Protein AF-R9I415-F1 (afdb_monomer)

Nearest PDB structures (foldseek):
  6anw-assembly2_B  TM=5.529E-01  e=7.306E-01  Shewanella xiamenensis
  1omo-assembly1_A  TM=4.328E-01  e=2.297E+00  Archaeoglobus fulgidus
  1p32-assembly1_B  TM=3.965E-01  e=4.736E+00  Homo sapiens

Radius of gyration: 19.99 Å; Cα contacts (8 Å, |Δi|>4): 212; chains: 1; bounding box: 56×22×72 Å

Organism: NCBI:txid671267

Foldseek 3Di:
DDDDDPPPPDDDDVPPDPVVLVVVLVVLVCLQVVLADPVLVVQFQWDDWDFDADPNFRWIKIQGDEPQDGGIWIWGQDPVRATWIWHDDPVGIDTQDRGHDSNCNSVSVSCRGYCPPDNVVNVVVVVVVVVCVVVPDDD

Secondary structure (DSSP, 8-state):
-----------------HHHHHHHHHHHHHHHHHHS-HHHHHHTT--EEEEEEETTEEEEEEEEE-SS-EEEEEEEE-TTS-EEEEEEETTEEEEEEEEE-TTTHHHHHHHHHTS-S-HHHHHHHHHHHHHHHHHT---

pLDDT: mean 90.83, std 16.08, range [35.41, 98.81]

Mean predicted aligned error: 7.13 Å

Structure (mmCIF, N/CA/C/O backbone):
data_AF-R9I415-F1
#
_entry.id   AF-R9I415-F1
#
loop_
_atom_site.group_PDB
_atom_site.id
_atom_site.type_symbol
_atom_site.label_atom_id
_atom_site.label_alt_id
_atom_site.label_comp_id
_atom_site.label_asym_id
_atom_site.label_entity_id
_atom_site.label_seq_id
_atom_site.pdbx_PDB_ins_code
_atom_site.Cartn_x
_atom_site.Cartn_y
_atom_site.Cartn_z
_atom_site.occupancy
_atom_site.B_iso_or_equiv
_atom_site.auth_seq_id
_atom_site.auth_comp_id
_atom_site.auth_asym_id
_atom_site.auth_atom_id
_atom_site.pdbx_PDB_model_num
ATOM 1 N N . MET A 1 1 ? -40.667 4.853 44.821 1.00 44.22 1 MET A N 1
ATOM 2 C CA . MET A 1 1 ? -39.947 5.745 43.891 1.00 44.22 1 MET A CA 1
ATOM 3 C C . MET A 1 1 ? -38.474 5.362 43.946 1.00 44.22 1 MET A C 1
ATOM 5 O O . MET A 1 1 ? -37.786 5.772 44.864 1.00 44.22 1 MET A O 1
ATOM 9 N N . VAL A 1 2 ? -38.032 4.476 43.051 1.00 35.41 2 VAL A N 1
ATOM 10 C CA . VAL A 1 2 ? -36.618 4.132 42.828 1.00 35.41 2 VAL A CA 1
ATOM 11 C C . VAL A 1 2 ? -36.507 3.871 41.327 1.00 35.41 2 VAL A C 1
ATOM 13 O O . VAL A 1 2 ? -37.121 2.935 40.820 1.00 35.41 2 VAL A O 1
ATOM 16 N N . GLN A 1 3 ? -35.825 4.761 40.605 1.00 51.97 3 GLN A N 1
ATOM 17 C CA . GLN A 1 3 ? -35.392 4.493 39.235 1.00 51.97 3 GLN A CA 1
ATOM 18 C C . GLN A 1 3 ? -34.343 3.385 39.277 1.00 51.97 3 GLN A C 1
ATOM 20 O O . GLN A 1 3 ? -33.514 3.417 40.176 1.00 51.97 3 GLN A O 1
ATOM 25 N N . LEU A 1 4 ? -34.365 2.458 38.316 1.00 44.44 4 LEU A N 1
ATOM 26 C CA . LEU A 1 4 ? -33.179 1.812 37.739 1.00 44.44 4 LEU A CA 1
ATOM 27 C C . LEU A 1 4 ? -33.628 0.756 36.727 1.00 44.44 4 LEU A C 1
ATOM 29 O O . LEU A 1 4 ? -34.107 -0.312 37.101 1.00 44.44 4 LEU A O 1
ATOM 33 N N . LYS A 1 5 ? -33.424 1.062 35.446 1.00 41.91 5 LYS A N 1
ATOM 34 C CA . LYS A 1 5 ? -32.710 0.194 34.504 1.00 41.91 5 LYS A CA 1
ATOM 35 C C . LYS A 1 5 ? -32.627 0.910 33.161 1.00 41.91 5 LYS A C 1
ATOM 37 O O . LYS A 1 5 ? -33.568 0.922 32.376 1.00 41.91 5 LYS A O 1
ATOM 42 N N . GLN A 1 6 ? -31.458 1.502 32.926 1.00 51.50 6 GLN A N 1
ATOM 43 C CA . GLN A 1 6 ? -30.904 1.722 31.595 1.00 51.50 6 GLN A CA 1
ATOM 44 C C . GLN A 1 6 ? -30.799 0.360 30.891 1.00 51.50 6 GLN A C 1
ATOM 46 O O . GLN A 1 6 ? -29.746 -0.265 30.858 1.00 51.50 6 GLN A O 1
ATOM 51 N N . VAL A 1 7 ? -31.912 -0.150 30.380 1.00 49.22 7 VAL A N 1
ATOM 52 C CA . VAL A 1 7 ? -31.932 -1.306 29.488 1.00 49.22 7 VAL A CA 1
ATOM 53 C C . VAL A 1 7 ? -32.490 -0.784 28.189 1.00 49.22 7 VAL A C 1
ATOM 55 O O . VAL A 1 7 ? -33.676 -0.894 27.945 1.00 49.22 7 VAL A O 1
ATOM 58 N N . ASN A 1 8 ? -31.633 -0.111 27.427 1.00 43.84 8 ASN A N 1
ATOM 59 C CA . ASN A 1 8 ? -31.769 0.039 25.979 1.00 43.84 8 ASN A CA 1
ATOM 60 C C . ASN A 1 8 ? -30.380 0.232 25.336 1.00 43.84 8 ASN A C 1
ATOM 62 O O . ASN A 1 8 ? -30.229 0.933 24.346 1.00 43.84 8 ASN A O 1
ATOM 66 N N . ASN A 1 9 ? -29.359 -0.451 25.874 1.00 50.72 9 ASN A N 1
ATOM 67 C CA . ASN A 1 9 ? -28.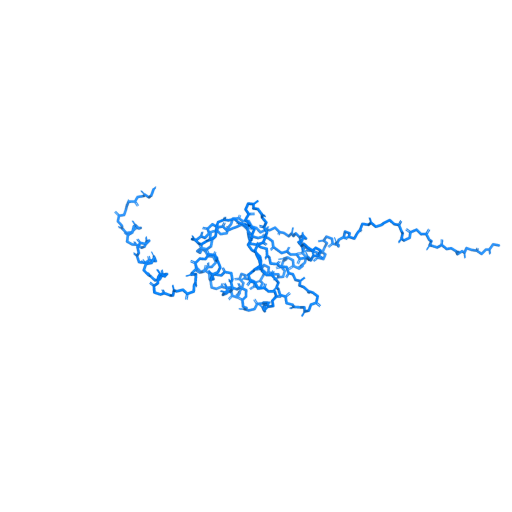062 -0.675 25.21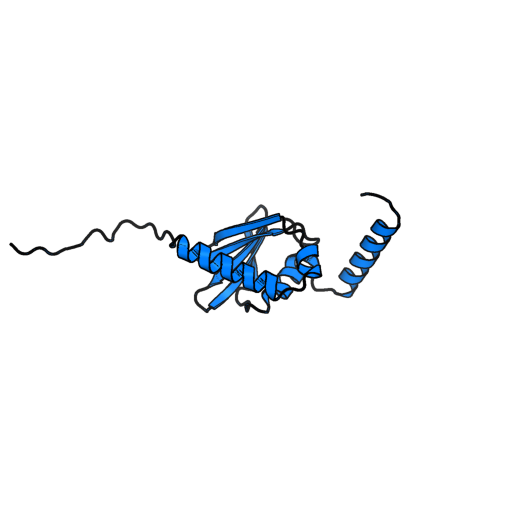3 1.00 50.72 9 ASN A CA 1
ATOM 68 C C . ASN A 1 9 ? -28.155 -1.820 24.178 1.00 50.72 9 ASN A C 1
ATOM 70 O O . ASN A 1 9 ? -27.236 -2.619 24.031 1.00 50.72 9 ASN A O 1
ATOM 74 N N . HIS A 1 10 ? -29.306 -1.971 23.520 1.00 43.59 10 HIS A N 1
ATOM 75 C CA . HIS A 1 10 ? -29.629 -3.132 22.685 1.00 43.59 10 HIS A CA 1
ATOM 76 C C . HIS A 1 10 ? -30.324 -2.733 21.380 1.00 43.59 10 HIS A C 1
ATOM 78 O O . HIS A 1 10 ? -31.359 -3.276 21.011 1.00 43.59 10 HIS A O 1
ATOM 84 N N . LEU A 1 11 ? -29.701 -1.826 20.627 1.00 49.06 11 LEU A N 1
ATOM 85 C CA . LEU A 1 11 ? -29.770 -1.917 19.171 1.00 49.06 11 LEU A CA 1
ATOM 86 C C . LEU A 1 11 ? -28.359 -1.856 18.590 1.00 49.06 11 LEU A C 1
ATOM 88 O O . LEU A 1 11 ? -27.730 -0.805 18.515 1.00 49.06 11 LEU A O 1
ATOM 92 N N . ASN A 1 12 ? -27.891 -3.044 18.209 1.00 46.47 12 ASN A N 1
ATOM 93 C CA . ASN A 1 12 ? -26.733 -3.319 17.377 1.00 46.47 12 ASN A CA 1
ATOM 94 C C . ASN A 1 12 ? -26.671 -2.381 16.171 1.00 46.47 12 ASN A C 1
ATOM 96 O O . ASN A 1 12 ? -27.312 -2.611 15.148 1.00 46.47 12 ASN A O 1
ATOM 100 N N . ASN A 1 13 ? -25.810 -1.382 16.267 1.00 48.00 13 ASN A N 1
ATOM 101 C CA . ASN A 1 13 ? -25.027 -0.963 15.127 1.00 48.00 13 ASN A CA 1
ATOM 102 C C . ASN A 1 13 ? -23.637 -0.670 15.678 1.00 48.00 13 ASN A C 1
ATOM 104 O O . ASN A 1 13 ? -23.424 0.350 16.333 1.00 48.00 13 ASN A O 1
ATOM 108 N N . LYS A 1 14 ? -22.705 -1.609 15.491 1.00 59.44 14 LYS A N 1
ATOM 109 C CA . LYS A 1 14 ? -21.282 -1.461 15.827 1.00 59.44 14 LYS A CA 1
ATOM 110 C C . LYS A 1 14 ? -20.661 -0.487 14.812 1.00 59.44 14 LYS A C 1
ATOM 112 O O . LYS A 1 14 ? -19.733 -0.818 14.088 1.00 59.44 14 LYS A O 1
ATOM 117 N N . ILE A 1 15 ? -21.256 0.700 14.680 1.00 69.50 15 ILE A N 1
ATOM 118 C CA . ILE A 1 15 ? -20.746 1.777 13.846 1.00 69.50 15 ILE A CA 1
ATOM 119 C C . ILE A 1 15 ? -19.505 2.257 14.572 1.00 69.50 15 ILE A C 1
ATOM 121 O O . ILE A 1 15 ? -19.592 2.890 15.626 1.00 69.50 15 ILE A O 1
ATOM 125 N N . MET A 1 16 ? -18.349 1.903 14.023 1.00 84.56 16 MET A N 1
ATOM 126 C CA . MET A 1 16 ? -17.084 2.432 14.493 1.00 84.56 16 MET A CA 1
ATOM 127 C C . MET A 1 16 ? -17.158 3.960 14.508 1.00 84.56 16 MET A C 1
ATOM 129 O O . MET A 1 16 ? -17.674 4.581 13.574 1.00 84.56 16 MET A O 1
ATOM 133 N N . ASN A 1 17 ? -16.684 4.565 15.596 1.00 92.56 17 ASN A N 1
ATOM 134 C CA . ASN A 1 17 ? -16.730 6.009 15.765 1.00 92.56 17 ASN A CA 1
ATOM 135 C C . ASN A 1 17 ? -16.010 6.696 14.583 1.00 92.56 17 ASN A C 1
ATOM 137 O O . ASN A 1 17 ? -14.865 6.374 14.275 1.00 92.56 17 ASN A O 1
ATOM 141 N N . LYS A 1 18 ? -16.686 7.642 13.916 1.00 94.50 18 LYS A N 1
ATOM 142 C CA . LYS A 1 18 ? -16.152 8.317 12.722 1.00 94.50 18 LYS A CA 1
ATOM 143 C C . LYS A 1 18 ? -14.881 9.116 13.006 1.00 94.50 18 LYS A C 1
ATOM 145 O O . LYS A 1 18 ? -13.994 9.124 12.164 1.00 94.50 18 LYS A O 1
ATOM 150 N N . GLU A 1 19 ? -14.789 9.772 14.160 1.00 96.38 19 GLU A N 1
ATOM 151 C CA . GLU A 1 19 ? -13.594 10.525 14.560 1.00 96.38 19 GLU A CA 1
ATOM 152 C C . GLU A 1 19 ? -12.413 9.580 14.768 1.00 96.38 19 GLU A C 1
ATOM 154 O O . GLU A 1 19 ? -11.313 9.873 14.313 1.00 96.38 19 GLU A O 1
ATOM 159 N N . TYR A 1 20 ? -12.660 8.407 15.358 1.00 95.88 20 TYR A N 1
ATOM 160 C CA . TYR A 1 20 ? -11.644 7.367 15.493 1.00 95.88 20 TYR A CA 1
ATOM 161 C C . TYR A 1 20 ? -11.158 6.860 14.127 1.00 95.88 20 TYR A C 1
ATOM 163 O O . TYR A 1 20 ? -9.956 6.841 13.879 1.00 95.88 20 TYR A O 1
ATOM 171 N N . VAL A 1 21 ? -12.071 6.537 13.203 1.00 97.75 21 VAL A N 1
ATOM 172 C CA . VAL A 1 21 ? -11.708 6.120 11.832 1.00 97.75 21 VAL A CA 1
ATOM 173 C C . VAL A 1 21 ? -10.902 7.202 11.115 1.00 97.75 21 VAL A C 1
ATOM 175 O O . VAL A 1 21 ? -9.879 6.903 10.504 1.00 97.75 21 VAL A O 1
ATOM 178 N N . MET A 1 22 ? -11.341 8.461 11.204 1.00 97.94 22 MET A N 1
ATOM 179 C CA . MET A 1 22 ? -10.638 9.594 10.602 1.00 97.94 22 MET A CA 1
ATOM 180 C C . MET A 1 22 ? -9.237 9.774 11.186 1.00 97.94 22 MET A C 1
ATOM 182 O O . MET A 1 22 ? -8.295 9.980 10.426 1.00 97.94 22 MET A O 1
ATOM 186 N N . HIS A 1 23 ? -9.095 9.673 12.509 1.00 98.38 23 HIS A N 1
ATOM 187 C CA . HIS A 1 23 ? -7.810 9.786 13.188 1.00 98.38 23 HIS A CA 1
ATOM 188 C C . HIS A 1 23 ? -6.844 8.689 12.731 1.00 98.38 23 HIS A C 1
ATOM 190 O O . HIS A 1 23 ? -5.741 8.997 12.294 1.00 98.38 23 HIS A O 1
ATOM 196 N N . ILE A 1 24 ? -7.272 7.423 12.754 1.00 98.38 24 ILE A N 1
ATOM 197 C CA . ILE A 1 24 ? -6.423 6.304 12.326 1.00 98.38 24 ILE A CA 1
ATOM 198 C C . ILE A 1 24 ? -6.042 6.426 10.848 1.00 98.38 24 ILE A C 1
ATOM 200 O O . ILE A 1 24 ? -4.869 6.300 10.510 1.00 98.38 24 ILE A O 1
ATOM 204 N N . ALA A 1 25 ? -6.992 6.732 9.962 1.00 98.69 25 ALA A N 1
ATOM 205 C CA . ALA A 1 25 ? -6.691 6.909 8.543 1.00 98.69 25 ALA A CA 1
ATOM 206 C C . ALA A 1 25 ? -5.690 8.052 8.292 1.00 98.69 25 ALA A C 1
ATOM 208 O O . ALA A 1 25 ? -4.837 7.942 7.409 1.00 98.69 25 ALA A O 1
ATOM 209 N N . GLN A 1 26 ? -5.776 9.133 9.072 1.00 98.75 26 GLN A N 1
ATOM 210 C CA . GLN A 1 26 ? -4.820 10.235 9.015 1.00 98.75 26 GLN A CA 1
ATOM 211 C C . GLN A 1 26 ? -3.431 9.800 9.502 1.00 98.75 26 GLN A C 1
ATOM 213 O O . GLN A 1 26 ? -2.453 10.073 8.811 1.00 98.75 26 GLN A O 1
ATOM 218 N N . THR A 1 27 ? -3.338 9.067 10.616 1.00 98.62 27 THR A N 1
ATOM 219 C CA . THR A 1 27 ? -2.070 8.506 11.112 1.00 98.62 27 THR A CA 1
ATOM 220 C C . THR A 1 27 ? -1.418 7.585 10.081 1.00 98.62 27 THR A C 1
ATOM 222 O O . THR A 1 27 ? -0.240 7.757 9.777 1.00 98.62 27 THR A O 1
ATOM 225 N N . ILE A 1 28 ? -2.188 6.672 9.476 1.00 98.75 28 ILE A N 1
ATOM 226 C CA . ILE A 1 28 ? -1.692 5.782 8.416 1.00 98.75 28 ILE A CA 1
ATOM 227 C C . ILE A 1 28 ? -1.130 6.602 7.256 1.00 98.75 28 ILE A C 1
ATOM 229 O O . ILE A 1 28 ? -0.036 6.329 6.769 1.00 98.75 28 ILE A O 1
ATOM 233 N N . LYS A 1 29 ? -1.869 7.624 6.807 1.00 98.75 29 LYS A N 1
ATOM 234 C CA . LYS A 1 29 ? -1.442 8.482 5.700 1.00 98.75 29 LYS A CA 1
ATOM 235 C C . LYS A 1 29 ? -0.137 9.202 6.029 1.00 98.75 29 LYS A C 1
ATOM 237 O O . LYS A 1 29 ? 0.749 9.253 5.182 1.00 98.75 29 LYS A O 1
ATOM 242 N N . GLU A 1 30 ? -0.029 9.775 7.224 1.00 98.62 30 GLU A N 1
ATOM 243 C CA . GLU A 1 30 ? 1.168 10.492 7.668 1.00 98.62 30 GLU A CA 1
ATOM 244 C C . GLU A 1 30 ? 2.380 9.569 7.737 1.00 98.62 30 GLU A C 1
ATOM 246 O O . GLU A 1 30 ? 3.430 9.927 7.207 1.00 98.62 30 GLU A O 1
ATOM 251 N N . GLN A 1 31 ? 2.233 8.376 8.313 1.00 98.50 31 GLN A N 1
ATOM 252 C CA . GLN A 1 31 ? 3.306 7.383 8.378 1.00 98.50 31 GLN A CA 1
ATOM 253 C C . GLN A 1 31 ? 3.723 6.921 6.979 1.00 98.50 31 GLN A C 1
ATOM 255 O O . GLN A 1 31 ? 4.904 6.991 6.644 1.00 98.50 31 GLN A O 1
ATOM 260 N N . LEU A 1 32 ? 2.757 6.556 6.130 1.00 98.56 32 LEU A N 1
ATOM 261 C CA . LEU A 1 32 ? 3.009 6.123 4.757 1.00 98.56 32 LEU A CA 1
ATOM 262 C C . LEU A 1 32 ? 3.764 7.191 3.958 1.00 98.56 32 LEU A C 1
ATOM 264 O O . LEU A 1 32 ? 4.792 6.901 3.354 1.00 98.56 32 LEU A O 1
ATOM 268 N N . VAL A 1 33 ? 3.271 8.432 3.961 1.00 98.00 33 VAL A N 1
ATOM 269 C CA . VAL A 1 33 ? 3.846 9.515 3.151 1.00 98.00 33 VAL A CA 1
ATOM 270 C C . VAL A 1 33 ? 5.184 10.005 3.710 1.00 98.00 33 VAL A C 1
ATOM 272 O O . VAL A 1 33 ? 6.045 10.416 2.939 1.00 98.00 33 VAL A O 1
ATOM 275 N N . SER A 1 34 ? 5.378 9.967 5.031 1.00 97.94 34 SER A N 1
ATOM 276 C CA . SER A 1 34 ? 6.609 10.473 5.656 1.00 97.94 34 SER A CA 1
ATOM 277 C C . SER A 1 34 ? 7.764 9.475 5.603 1.00 97.94 34 SER A C 1
ATOM 279 O O . SER A 1 34 ? 8.918 9.897 5.607 1.00 97.94 34 SER A O 1
ATOM 281 N N . LEU A 1 35 ? 7.469 8.172 5.581 1.00 98.19 35 LEU A N 1
ATOM 282 C CA . LEU A 1 35 ? 8.483 7.112 5.628 1.00 98.19 35 LEU A CA 1
ATOM 283 C C . LEU A 1 35 ? 8.758 6.473 4.265 1.00 98.19 35 LEU A C 1
ATOM 285 O O . LEU A 1 35 ? 9.768 5.795 4.106 1.00 98.19 35 LEU A O 1
ATOM 289 N N . THR A 1 36 ? 7.916 6.733 3.263 1.00 98.38 36 THR A N 1
ATOM 290 C CA . THR A 1 36 ? 8.140 6.249 1.896 1.00 98.38 36 THR A CA 1
ATOM 291 C C . THR A 1 36 ? 8.832 7.328 1.056 1.00 98.38 36 THR A C 1
ATOM 293 O O . THR A 1 36 ? 8.333 8.454 0.977 1.00 98.38 36 THR A O 1
ATOM 296 N N . PRO A 1 37 ? 9.954 7.024 0.377 1.00 9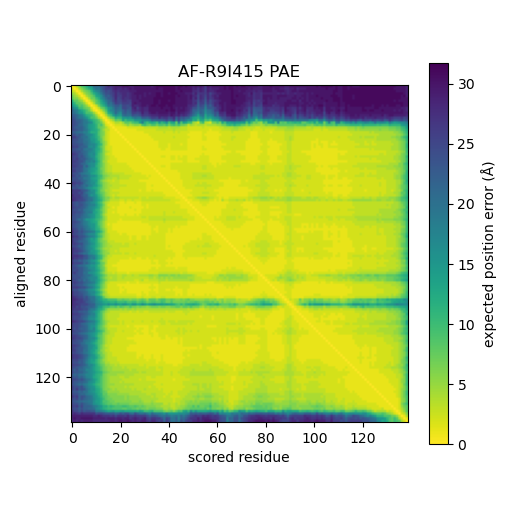8.19 37 PRO A N 1
ATOM 297 C CA . PRO A 1 37 ? 10.602 7.964 -0.532 1.00 98.19 37 PRO A CA 1
ATOM 298 C C . PRO A 1 37 ? 9.643 8.525 -1.591 1.00 98.19 37 PRO A C 1
ATOM 300 O O . PRO A 1 37 ? 8.903 7.784 -2.237 1.00 98.19 37 PRO A O 1
ATOM 303 N N . MET A 1 38 ? 9.705 9.838 -1.834 1.00 97.25 38 MET A N 1
ATOM 304 C CA . MET A 1 38 ? 8.793 10.512 -2.768 1.00 97.25 38 MET A CA 1
ATOM 305 C C . MET A 1 38 ? 8.752 9.885 -4.179 1.00 97.25 38 MET A C 1
ATOM 307 O O . MET A 1 38 ? 7.653 9.750 -4.712 1.00 97.25 38 MET A O 1
ATOM 311 N N . PRO A 1 39 ? 9.877 9.462 -4.802 1.00 96.94 39 PRO A N 1
ATOM 312 C CA . PRO A 1 39 ? 9.826 8.805 -6.112 1.00 96.94 39 PRO A CA 1
ATOM 313 C C . PRO A 1 39 ? 8.997 7.515 -6.125 1.00 96.94 39 PRO A C 1
ATOM 315 O O . PRO A 1 39 ? 8.327 7.250 -7.117 1.00 96.94 39 PRO A O 1
ATOM 318 N N . ILE A 1 40 ? 9.001 6.762 -5.020 1.00 97.94 40 ILE A N 1
ATOM 319 C CA . ILE A 1 40 ? 8.208 5.538 -4.851 1.00 97.94 40 ILE A CA 1
ATOM 320 C C . ILE A 1 40 ? 6.721 5.889 -4.700 1.00 97.94 40 ILE A C 1
ATOM 322 O O . ILE A 1 40 ? 5.875 5.347 -5.396 1.00 97.94 40 ILE A O 1
ATOM 326 N N . LEU A 1 41 ? 6.372 6.877 -3.870 1.00 97.81 41 LEU A N 1
ATOM 327 C CA . LEU A 1 41 ? 4.972 7.319 -3.756 1.00 97.81 41 LEU A CA 1
ATOM 328 C C . LEU A 1 41 ? 4.399 7.804 -5.095 1.00 97.81 41 LEU A C 1
ATOM 330 O O . LEU A 1 41 ? 3.226 7.581 -5.399 1.00 97.81 41 LEU A O 1
ATOM 334 N N . MET A 1 42 ? 5.222 8.493 -5.888 1.00 96.88 42 MET A N 1
ATOM 335 C CA . MET A 1 42 ? 4.819 9.018 -7.190 1.00 96.88 42 MET A CA 1
ATOM 336 C C . MET A 1 42 ? 4.657 7.918 -8.241 1.00 96.88 42 MET A C 1
ATOM 338 O O . MET A 1 42 ? 3.770 8.048 -9.087 1.00 96.88 42 MET A O 1
ATOM 342 N N . SER A 1 43 ? 5.457 6.845 -8.196 1.00 97.56 43 SER A N 1
ATOM 343 C CA . SER A 1 43 ? 5.333 5.739 -9.155 1.00 97.56 43 SER A CA 1
ATOM 344 C C . SER A 1 43 ? 4.006 4.993 -9.011 1.00 97.56 43 SER A C 1
ATOM 346 O O . SER A 1 43 ? 3.465 4.532 -10.007 1.00 97.56 43 SER A O 1
ATOM 348 N N . TRP A 1 44 ? 3.397 4.979 -7.821 1.00 98.50 44 TRP A N 1
ATOM 349 C CA . TRP A 1 44 ? 2.102 4.320 -7.601 1.00 98.50 44 TRP A CA 1
ATOM 350 C C . TRP A 1 44 ? 0.907 5.042 -8.242 1.00 98.50 44 TRP A C 1
ATOM 352 O O . TRP A 1 44 ? -0.206 4.513 -8.227 1.00 98.50 44 TRP A O 1
ATOM 362 N N . GLY A 1 45 ? 1.075 6.272 -8.746 1.00 98.00 45 GLY A N 1
ATOM 363 C CA . GLY A 1 45 ? -0.012 7.026 -9.379 1.00 98.00 45 GLY A CA 1
ATOM 364 C C . GLY A 1 45 ? -1.206 7.275 -8.447 1.00 98.00 45 GLY A C 1
ATOM 365 O O . GLY A 1 45 ? -2.355 7.056 -8.839 1.00 98.00 45 GLY A O 1
ATOM 366 N N . ILE A 1 46 ? -0.944 7.683 -7.198 1.00 98.06 46 ILE A N 1
ATOM 367 C CA . ILE A 1 46 ? -1.986 7.843 -6.173 1.00 98.06 46 ILE A CA 1
ATOM 368 C C . ILE A 1 46 ? -2.992 8.934 -6.575 1.00 98.06 46 ILE A C 1
ATOM 370 O O . ILE A 1 46 ? -2.628 10.095 -6.752 1.00 98.06 46 ILE A O 1
ATOM 374 N N . GLY A 1 47 ? -4.274 8.571 -6.665 1.00 96.56 47 GLY A N 1
ATOM 375 C CA . GLY A 1 47 ? -5.355 9.482 -7.058 1.00 96.56 47 GLY A CA 1
ATOM 376 C C . GLY A 1 47 ? -6.216 10.007 -5.906 1.00 96.56 47 GLY A C 1
ATOM 377 O O . GLY A 1 47 ? -6.709 11.130 -5.966 1.00 96.56 47 GLY A O 1
ATOM 378 N N . GLU A 1 48 ? -6.422 9.213 -4.854 1.00 96.06 48 GLU A N 1
ATOM 379 C CA . GLU A 1 48 ? -7.229 9.614 -3.694 1.00 96.06 48 GLU A CA 1
ATOM 380 C C . GLU A 1 48 ? -6.799 8.896 -2.414 1.00 96.06 48 GLU A C 1
ATOM 382 O O . GLU A 1 48 ?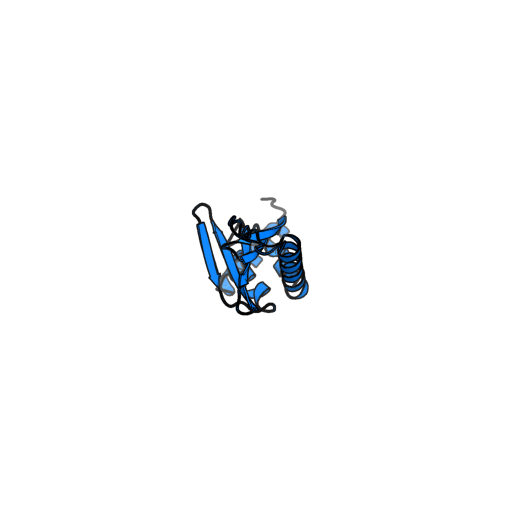 -6.279 7.782 -2.459 1.00 96.06 48 GLU A O 1
ATOM 387 N N . PHE A 1 49 ? -7.091 9.539 -1.282 1.00 98.25 49 PHE A N 1
ATOM 388 C CA . PHE A 1 49 ? -6.986 9.001 0.071 1.00 98.25 49 PHE A CA 1
ATOM 389 C C . PHE A 1 49 ? -8.367 9.079 0.725 1.00 98.25 49 PHE A C 1
ATOM 391 O O . PHE A 1 49 ? -8.949 10.162 0.795 1.00 98.25 49 PHE A O 1
ATOM 398 N N . VAL A 1 50 ? -8.891 7.955 1.212 1.00 98.44 50 VAL A N 1
ATOM 399 C CA . VAL A 1 50 ? -10.231 7.878 1.805 1.00 98.44 50 VAL A CA 1
ATOM 400 C C . VAL A 1 50 ? -10.178 7.107 3.118 1.00 98.44 50 VAL A C 1
ATOM 402 O O . VAL A 1 50 ? -9.825 5.930 3.139 1.00 98.44 50 VAL A O 1
ATOM 405 N N . ALA A 1 51 ? -10.574 7.754 4.214 1.00 98.50 51 ALA A N 1
ATOM 406 C CA . ALA A 1 51 ? -10.798 7.078 5.488 1.00 98.50 51 ALA A CA 1
ATOM 407 C C . ALA A 1 51 ? -12.002 6.132 5.376 1.00 98.50 51 ALA A C 1
ATOM 409 O O . ALA A 1 51 ? -13.052 6.505 4.843 1.00 98.50 51 ALA A O 1
ATOM 410 N N . THR A 1 52 ? -11.863 4.898 5.850 1.00 97.62 52 THR A N 1
ATOM 411 C CA . THR A 1 52 ? -12.892 3.870 5.690 1.00 97.62 52 THR A CA 1
ATOM 412 C C . THR A 1 52 ? -12.874 2.849 6.825 1.00 97.62 52 THR A C 1
ATOM 414 O O . THR A 1 52 ? -11.988 2.853 7.673 1.00 97.62 52 THR A O 1
ATOM 417 N N . VAL A 1 53 ? -13.879 1.976 6.843 1.00 97.88 53 VAL A N 1
ATOM 418 C CA . VAL A 1 53 ? -13.901 0.783 7.690 1.00 97.88 53 VAL A CA 1
ATOM 419 C C . VAL A 1 53 ? -13.840 -0.421 6.766 1.00 97.88 53 VAL A C 1
ATOM 421 O O . VAL A 1 53 ? -14.678 -0.556 5.874 1.00 97.88 53 VAL A O 1
ATOM 424 N N . PHE A 1 54 ? -12.868 -1.299 6.978 1.00 97.00 54 PHE A N 1
ATOM 425 C CA . PHE A 1 54 ? -12.694 -2.515 6.195 1.00 97.00 54 PHE A CA 1
ATOM 426 C C . PHE A 1 54 ? -12.637 -3.713 7.134 1.00 97.00 54 PHE A C 1
ATOM 428 O O . PHE A 1 54 ? -11.832 -3.721 8.054 1.00 97.00 54 PHE A O 1
ATOM 435 N N . ARG A 1 55 ? -13.520 -4.703 6.937 1.00 95.50 55 ARG A N 1
ATOM 436 C CA . ARG A 1 55 ? -13.614 -5.901 7.800 1.00 95.50 55 ARG A CA 1
ATOM 437 C C . ARG A 1 55 ? -13.672 -5.575 9.305 1.00 95.50 55 ARG A C 1
ATOM 439 O O . ARG A 1 55 ? -13.008 -6.201 10.113 1.00 95.50 55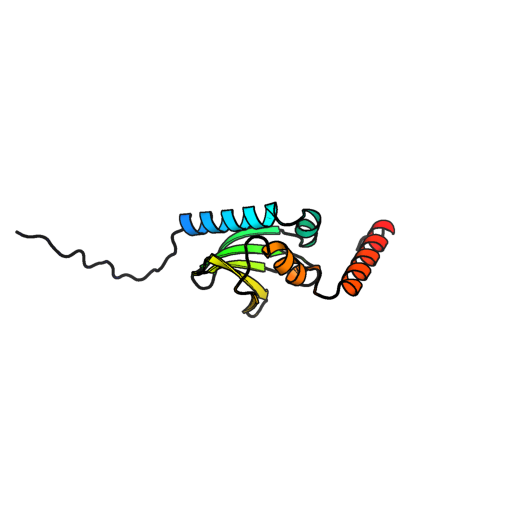 ARG A O 1
ATOM 446 N N . GLU A 1 56 ? -14.491 -4.587 9.668 1.00 95.94 56 GLU A N 1
ATOM 447 C CA . GLU A 1 56 ? -14.611 -4.060 11.041 1.00 95.94 56 GLU A CA 1
ATOM 448 C C . GLU A 1 56 ? -13.354 -3.374 11.616 1.00 95.94 56 GLU A C 1
ATOM 450 O O . GLU A 1 56 ? -13.339 -3.076 12.808 1.00 95.94 56 GLU A O 1
ATOM 455 N N . LEU A 1 57 ? -12.346 -3.056 10.797 1.00 97.38 57 LEU A N 1
ATOM 456 C CA . LEU A 1 57 ? -11.131 -2.338 11.198 1.00 97.38 57 LEU A CA 1
ATOM 457 C C . LEU A 1 57 ? -11.113 -0.900 10.645 1.00 97.38 57 LEU A C 1
ATOM 459 O O . LEU A 1 57 ? -11.589 -0.675 9.525 1.00 97.38 57 LEU A O 1
ATOM 463 N N . PRO A 1 58 ? -10.576 0.088 11.390 1.00 98.31 58 PRO A N 1
ATOM 464 C CA . PRO A 1 58 ? -10.339 1.424 10.853 1.00 98.31 58 PRO A CA 1
ATOM 465 C C . PRO A 1 58 ? -9.223 1.359 9.809 1.00 98.31 58 PRO A C 1
ATOM 467 O O . PRO A 1 58 ? -8.184 0.737 10.032 1.00 98.31 58 PRO A O 1
ATOM 470 N N . ALA A 1 59 ? -9.428 2.000 8.664 1.00 98.62 59 ALA A N 1
ATOM 471 C CA . ALA A 1 59 ? -8.522 1.855 7.540 1.00 98.62 59 ALA A CA 1
ATOM 472 C C . ALA A 1 59 ? -8.378 3.133 6.715 1.00 98.62 59 ALA A C 1
ATOM 474 O O . ALA A 1 59 ? -9.274 3.981 6.649 1.00 98.62 59 ALA A O 1
ATOM 475 N N . LEU A 1 60 ? -7.257 3.219 6.011 1.00 98.81 60 LEU A N 1
ATOM 476 C CA . LEU A 1 60 ? -7.047 4.131 4.900 1.00 98.81 60 LEU A CA 1
ATOM 477 C C . LEU A 1 60 ? -7.156 3.343 3.594 1.00 98.81 60 LEU A C 1
ATOM 479 O O . LEU A 1 60 ? -6.460 2.349 3.399 1.00 98.81 60 LEU A O 1
ATOM 483 N N . ARG A 1 61 ? -8.004 3.801 2.674 1.00 98.69 61 ARG A N 1
ATOM 484 C CA . ARG A 1 61 ? -8.042 3.305 1.297 1.00 98.69 61 ARG A CA 1
ATOM 485 C C . ARG A 1 61 ? -7.390 4.321 0.373 1.00 98.69 61 ARG A C 1
ATOM 487 O O . ARG A 1 61 ? -7.776 5.490 0.378 1.00 98.69 61 ARG A O 1
ATOM 494 N N . ILE A 1 62 ? -6.455 3.865 -0.448 1.00 98.56 62 ILE A N 1
ATOM 495 C CA . ILE A 1 62 ? -5.813 4.673 -1.485 1.00 98.56 62 ILE A CA 1
ATOM 496 C C . ILE A 1 62 ? -6.158 4.128 -2.866 1.00 98.56 62 ILE A C 1
ATOM 498 O O . ILE A 1 62 ? -6.255 2.913 -3.049 1.00 98.56 62 ILE A O 1
ATOM 502 N N . LYS A 1 63 ? -6.379 5.017 -3.837 1.00 98.25 63 LYS A N 1
ATOM 503 C CA . LYS A 1 63 ? -6.488 4.631 -5.252 1.00 98.25 63 LYS A CA 1
ATOM 504 C C . LYS A 1 63 ? -5.125 4.753 -5.901 1.00 98.25 63 LYS A C 1
ATOM 506 O O . LYS A 1 63 ? -4.568 5.844 -5.873 1.00 98.25 63 LYS A O 1
ATOM 511 N N . VAL A 1 64 ? -4.642 3.674 -6.495 1.00 98.38 64 VAL A N 1
ATOM 512 C CA . VAL A 1 64 ? -3.345 3.596 -7.174 1.00 98.38 64 VAL A CA 1
ATOM 513 C C . VAL A 1 64 ? -3.540 3.214 -8.636 1.00 98.38 64 VAL A C 1
ATOM 515 O O . VAL A 1 64 ? -4.549 2.610 -9.011 1.00 98.38 64 VAL A O 1
ATOM 518 N N . ASN A 1 65 ? -2.563 3.568 -9.454 1.00 97.94 65 ASN A N 1
ATOM 519 C CA . ASN A 1 65 ? -2.449 3.179 -10.850 1.00 97.94 65 ASN A CA 1
ATOM 520 C C . ASN A 1 65 ? -1.011 2.723 -11.124 1.00 97.94 65 ASN A C 1
ATOM 522 O O . ASN A 1 65 ? -0.333 3.289 -11.980 1.00 97.94 65 ASN A O 1
ATOM 526 N N . GLY A 1 66 ? -0.547 1.758 -10.327 1.00 97.56 66 GLY A N 1
ATOM 527 C CA . GLY A 1 66 ? 0.785 1.185 -10.461 1.00 97.56 66 GLY A CA 1
ATOM 528 C C . GLY A 1 66 ? 0.848 0.121 -11.550 1.00 97.56 66 GLY A C 1
ATOM 529 O O . GLY A 1 66 ? -0.173 -0.362 -12.051 1.00 97.56 66 GLY A O 1
ATOM 530 N N . ARG A 1 67 ? 2.073 -0.262 -11.898 1.00 97.31 67 ARG A N 1
ATOM 531 C CA . ARG A 1 67 ? 2.392 -1.246 -12.936 1.00 97.31 67 ARG A CA 1
ATOM 532 C C . ARG A 1 67 ? 1.790 -2.627 -12.673 1.00 97.31 67 ARG A C 1
ATOM 534 O O . ARG A 1 67 ? 1.325 -3.274 -13.610 1.00 97.31 67 ARG A O 1
ATOM 541 N N . LEU A 1 68 ? 1.829 -3.094 -11.424 1.00 97.81 68 LEU A N 1
ATOM 542 C CA . LEU A 1 68 ? 1.365 -4.431 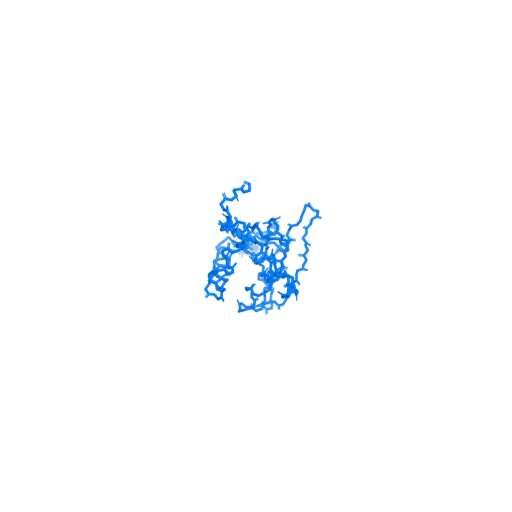-11.029 1.00 97.81 68 LEU A CA 1
ATOM 543 C C . LEU A 1 68 ? -0.079 -4.423 -10.528 1.00 97.81 68 LEU A C 1
ATOM 545 O O . LEU A 1 68 ? -0.788 -5.419 -10.679 1.00 97.81 68 LEU A O 1
ATOM 549 N N . HIS A 1 69 ? -0.529 -3.300 -9.960 1.00 97.62 69 HIS A N 1
ATOM 550 C CA . HIS A 1 69 ? -1.897 -3.139 -9.479 1.00 97.62 69 HIS A CA 1
ATOM 551 C C . HIS A 1 69 ? -2.446 -1.740 -9.771 1.00 97.62 69 HIS A C 1
ATOM 553 O O . HIS A 1 69 ? -1.966 -0.735 -9.244 1.00 97.62 69 HIS A O 1
ATOM 559 N N . ALA A 1 70 ? -3.531 -1.697 -10.545 1.00 97.06 70 ALA A N 1
ATOM 560 C CA . ALA A 1 70 ? -4.360 -0.515 -10.733 1.00 97.06 70 ALA A CA 1
ATOM 561 C C . ALA A 1 70 ? -5.719 -0.752 -10.067 1.00 97.06 70 ALA A C 1
ATOM 563 O O . ALA A 1 70 ? -6.453 -1.675 -10.420 1.00 97.06 70 ALA A O 1
ATOM 564 N N . GLY A 1 71 ? -6.061 0.069 -9.077 1.00 96.69 71 GLY A N 1
ATOM 565 C CA . GLY A 1 71 ? -7.238 -0.160 -8.249 1.00 96.69 71 GLY A CA 1
ATOM 566 C C . GLY A 1 71 ? -7.093 0.456 -6.869 1.00 96.69 71 GLY A C 1
ATOM 567 O O . GLY A 1 71 ? -6.533 1.540 -6.712 1.00 96.69 71 GLY A O 1
ATOM 568 N N . TYR A 1 72 ? -7.626 -0.226 -5.860 1.00 98.38 72 TYR A N 1
ATOM 569 C CA . TYR A 1 72 ? -7.550 0.242 -4.482 1.00 98.38 72 TYR A CA 1
ATOM 570 C C . TYR A 1 72 ? -6.607 -0.616 -3.651 1.00 98.38 72 TYR A C 1
ATOM 572 O O . TYR A 1 72 ? -6.614 -1.841 -3.774 1.00 98.38 72 TYR A O 1
ATOM 580 N N . VAL A 1 73 ? -5.856 0.044 -2.775 1.00 98.75 73 VAL A N 1
ATOM 581 C CA . VAL A 1 73 ? -5.130 -0.578 -1.665 1.00 98.75 73 VAL A CA 1
ATOM 582 C C . VAL A 1 73 ? -5.813 -0.149 -0.374 1.00 98.75 73 VAL A C 1
ATOM 584 O O . VAL A 1 73 ? -6.155 1.025 -0.212 1.00 98.75 73 VAL A O 1
ATOM 587 N N . VAL A 1 74 ? -6.050 -1.094 0.527 1.00 98.81 74 VAL A N 1
ATOM 588 C CA . VAL A 1 74 ? -6.573 -0.833 1.870 1.00 98.81 74 VAL A CA 1
ATOM 589 C C . VAL A 1 74 ? -5.482 -1.144 2.878 1.00 98.81 74 VAL A C 1
ATOM 591 O O . VAL A 1 74 ? -4.885 -2.213 2.819 1.00 98.81 74 VAL A O 1
ATOM 594 N N . ILE A 1 75 ? -5.256 -0.214 3.798 1.00 98.81 75 ILE A N 1
ATOM 595 C CA . ILE A 1 75 ? -4.334 -0.340 4.923 1.00 98.81 75 ILE A CA 1
ATOM 596 C C . ILE A 1 75 ? -5.191 -0.235 6.183 1.00 98.81 75 ILE A C 1
ATOM 598 O O . ILE A 1 75 ? -5.760 0.827 6.441 1.00 98.81 75 ILE A O 1
ATOM 602 N N . ALA A 1 76 ? -5.357 -1.331 6.916 1.00 98.69 76 ALA A N 1
ATOM 603 C CA . ALA A 1 76 ? -6.243 -1.424 8.075 1.00 98.69 76 ALA A CA 1
ATOM 604 C C . ALA A 1 76 ? -5.441 -1.653 9.360 1.00 98.69 76 ALA A C 1
ATOM 606 O O . ALA A 1 76 ? -4.553 -2.493 9.372 1.00 98.69 76 ALA A O 1
ATOM 607 N N . LEU A 1 77 ? -5.748 -0.929 10.439 1.00 98.56 77 LEU A N 1
ATOM 608 C CA . LEU A 1 77 ? -5.103 -1.140 11.741 1.00 98.56 77 LEU A CA 1
ATOM 609 C C . LEU A 1 77 ? -5.809 -2.273 12.491 1.00 98.56 77 LEU A C 1
ATOM 611 O O . LEU A 1 77 ? -7.003 -2.162 12.786 1.00 98.56 77 LEU A O 1
ATOM 615 N N . ASN A 1 78 ? -5.079 -3.339 12.812 1.00 97.12 78 ASN A N 1
ATOM 616 C CA . ASN A 1 78 ? -5.612 -4.482 13.546 1.00 97.12 78 ASN A CA 1
ATOM 617 C C . ASN A 1 78 ? -5.502 -4.304 15.073 1.00 97.12 78 ASN A C 1
ATOM 619 O O . ASN A 1 78 ? -4.964 -3.323 15.587 1.00 97.12 78 ASN A O 1
ATOM 623 N N . GLY A 1 79 ? -6.053 -5.260 15.825 1.00 93.69 79 GLY A N 1
ATOM 624 C CA . GLY A 1 79 ? -6.082 -5.206 17.292 1.00 93.69 79 GLY A CA 1
ATOM 625 C C . GLY A 1 79 ? -4.723 -5.404 17.977 1.00 93.69 79 GLY A C 1
ATOM 626 O O . GLY A 1 79 ? -4.639 -5.208 19.188 1.00 93.69 79 GLY A O 1
ATOM 627 N N . SER A 1 80 ? -3.691 -5.788 17.222 1.00 95.56 80 SER A N 1
ATOM 628 C CA . SER A 1 80 ? -2.332 -6.066 17.701 1.00 95.56 80 SER A CA 1
ATOM 629 C C . SER A 1 80 ? -1.350 -4.929 17.386 1.00 95.56 80 SER A C 1
ATOM 631 O O . SER A 1 80 ? -0.152 -5.124 17.549 1.00 95.56 80 SER A O 1
ATOM 633 N N . ASP A 1 81 ? -1.848 -3.763 16.957 1.00 93.94 81 ASP A N 1
ATOM 634 C CA . ASP A 1 81 ? -1.053 -2.585 16.562 1.00 93.94 81 ASP A CA 1
ATOM 635 C C . ASP A 1 81 ? -0.215 -2.775 15.279 1.00 93.94 81 ASP A C 1
ATOM 637 O O . ASP A 1 81 ? 0.739 -2.043 15.027 1.00 93.94 81 ASP A O 1
ATOM 641 N N . TYR A 1 82 ? -0.600 -3.738 14.434 1.00 98.12 82 TYR A N 1
ATOM 642 C CA . TYR A 1 82 ? -0.045 -3.920 13.092 1.00 98.12 82 TYR A CA 1
ATOM 643 C C . TYR A 1 82 ? -1.025 -3.462 12.015 1.00 98.12 82 TYR A C 1
ATOM 645 O O . TYR A 1 82 ? -2.244 -3.413 12.221 1.00 98.12 82 TYR A O 1
ATOM 653 N N . TYR A 1 83 ? -0.488 -3.173 10.831 1.00 98.75 83 TYR A N 1
ATOM 654 C CA . TYR A 1 83 ? -1.292 -2.936 9.643 1.00 98.75 83 TYR A CA 1
ATOM 655 C C . TYR A 1 83 ? -1.513 -4.209 8.830 1.00 98.75 83 TYR A C 1
ATOM 657 O O . TYR A 1 83 ? -0.582 -4.959 8.545 1.00 98.75 83 TYR A O 1
ATOM 665 N N . GLU A 1 84 ? -2.748 -4.386 8.375 1.00 98.75 84 GLU A N 1
ATOM 666 C CA . GLU A 1 84 ? -3.118 -5.332 7.333 1.00 98.75 84 GLU A CA 1
ATOM 667 C C . GLU A 1 84 ? -3.232 -4.596 5.994 1.00 98.75 84 GLU A C 1
ATOM 669 O O . GLU A 1 84 ? -3.928 -3.579 5.884 1.00 98.75 84 GLU A O 1
ATOM 674 N N . VAL A 1 85 ? -2.569 -5.112 4.960 1.00 98.81 85 VAL A N 1
ATOM 675 C CA . VAL A 1 85 ? -2.550 -4.526 3.616 1.00 98.81 85 VAL A CA 1
ATOM 676 C C . VAL A 1 85 ? -3.292 -5.433 2.644 1.00 98.81 85 VAL A C 1
ATOM 678 O O . VAL A 1 85 ? -2.979 -6.616 2.511 1.00 98.81 85 VAL A O 1
ATOM 681 N N . TYR A 1 86 ? -4.250 -4.858 1.917 1.00 98.75 86 TYR A N 1
ATOM 682 C CA . TYR A 1 86 ? -5.072 -5.570 0.945 1.00 98.75 86 TYR A CA 1
ATOM 683 C C . TYR A 1 86 ? -5.106 -4.870 -0.410 1.00 98.75 86 TYR A C 1
ATOM 685 O O . TYR A 1 86 ? -5.255 -3.650 -0.479 1.00 98.75 86 TYR A O 1
ATOM 693 N N . LEU A 1 87 ? -5.094 -5.651 -1.490 1.00 98.50 87 LEU A N 1
ATOM 694 C CA . LEU A 1 87 ? -5.401 -5.182 -2.842 1.00 98.50 87 LEU A CA 1
ATOM 695 C C . LEU A 1 87 ? -6.864 -5.500 -3.167 1.00 98.50 87 LEU A C 1
ATOM 697 O O . LEU A 1 87 ? -7.279 -6.660 -3.118 1.00 98.50 87 LEU A O 1
ATOM 701 N N . LEU A 1 88 ? -7.663 -4.489 -3.514 1.00 96.94 88 LEU A N 1
ATOM 702 C CA . LEU A 1 88 ? -9.035 -4.714 -3.980 1.00 96.94 88 LEU A CA 1
ATOM 703 C C . LEU A 1 88 ? -9.042 -4.971 -5.488 1.00 96.94 88 LEU A C 1
ATOM 705 O O . LEU A 1 88 ? -8.636 -4.110 -6.270 1.00 96.94 88 LEU A O 1
ATOM 709 N N . LYS A 1 89 ? -9.547 -6.141 -5.875 1.00 87.81 89 LYS A N 1
ATOM 710 C CA . LYS A 1 89 ? -9.783 -6.590 -7.253 1.00 87.81 89 LYS A CA 1
ATOM 711 C C . LYS A 1 89 ? -11.289 -6.642 -7.525 1.00 87.81 89 LYS A C 1
ATOM 713 O O . LYS A 1 89 ? -12.090 -6.568 -6.595 1.00 87.81 89 LYS A O 1
ATOM 718 N N . GLU A 1 90 ? -11.687 -6.820 -8.786 1.00 82.75 90 GLU A N 1
ATOM 719 C CA . GLU A 1 90 ? -13.108 -6.873 -9.187 1.00 82.75 90 GLU A CA 1
ATOM 720 C C . GLU A 1 90 ? -13.939 -7.860 -8.347 1.00 82.75 90 GLU A C 1
ATOM 722 O O . GLU A 1 90 ? -15.085 -7.575 -8.009 1.00 82.75 90 GLU A O 1
ATOM 727 N N . ASN A 1 91 ? -13.334 -8.984 -7.947 1.00 82.69 91 ASN A N 1
ATOM 728 C CA . ASN A 1 91 ? -14.024 -10.090 -7.279 1.00 82.69 91 ASN A CA 1
ATOM 729 C C . ASN A 1 91 ? -13.675 -10.250 -5.790 1.00 82.69 91 ASN A C 1
ATOM 731 O O . ASN A 1 91 ? -14.002 -11.279 -5.199 1.00 82.69 91 ASN A O 1
ATOM 735 N N . GLY A 1 92 ? -13.007 -9.275 -5.166 1.00 90.12 92 GLY A N 1
ATOM 736 C CA . GLY A 1 92 ? -12.721 -9.340 -3.733 1.00 90.12 92 GLY A CA 1
ATOM 737 C C . GLY A 1 92 ? -11.451 -8.620 -3.304 1.00 90.12 92 GLY A C 1
ATOM 738 O O . GLY A 1 92 ? -10.901 -7.793 -4.023 1.00 90.12 92 GLY A O 1
ATOM 739 N N . ALA A 1 93 ? -10.998 -8.944 -2.097 1.00 95.81 93 ALA A N 1
ATOM 740 C CA . ALA A 1 93 ? -9.785 -8.395 -1.509 1.00 95.81 93 ALA A CA 1
ATOM 741 C C . ALA A 1 93 ? -8.737 -9.496 -1.357 1.00 95.81 93 ALA A C 1
ATOM 743 O O . ALA A 1 93 ? -8.998 -10.511 -0.708 1.00 95.81 93 ALA A O 1
ATOM 744 N N . GLU A 1 94 ? -7.564 -9.278 -1.935 1.00 97.06 94 GLU A N 1
ATOM 745 C CA . GLU A 1 94 ? -6.385 -10.112 -1.736 1.00 97.06 94 GLU A CA 1
ATOM 746 C C . GLU A 1 94 ? -5.576 -9.566 -0.565 1.00 97.06 94 GLU A C 1
ATOM 748 O O . GLU A 1 94 ? -5.284 -8.372 -0.524 1.00 97.06 94 GLU A O 1
ATOM 753 N N . CYS A 1 95 ? -5.237 -10.431 0.387 1.00 97.62 95 CYS A N 1
ATOM 754 C CA . CYS A 1 95 ? -4.365 -10.074 1.497 1.00 97.62 95 CYS A CA 1
ATOM 755 C C . CYS A 1 95 ? -2.906 -10.116 1.045 1.00 97.62 95 CYS A C 1
ATOM 757 O O . CYS A 1 95 ? -2.451 -11.148 0.557 1.00 97.62 95 CYS A O 1
ATOM 759 N N . VAL A 1 96 ? -2.184 -9.012 1.233 1.00 98.19 96 VAL A N 1
ATOM 760 C CA . VAL A 1 96 ? -0.743 -8.919 0.962 1.00 98.19 96 VAL A CA 1
ATOM 761 C C . VAL A 1 96 ? 0.048 -9.347 2.196 1.00 98.19 96 VAL A C 1
ATOM 763 O O . VAL A 1 96 ? 0.944 -10.180 2.093 1.00 98.19 96 VAL A O 1
ATOM 766 N N . ASN A 1 97 ? -0.284 -8.779 3.358 1.00 98.44 97 ASN A N 1
ATOM 767 C CA . ASN A 1 97 ? 0.318 -9.087 4.657 1.00 98.44 97 ASN A CA 1
ATOM 768 C C . ASN A 1 97 ? -0.603 -8.567 5.780 1.00 98.44 97 ASN A C 1
ATOM 770 O O . ASN A 1 97 ? -1.228 -7.521 5.608 1.00 98.44 97 ASN A O 1
ATOM 774 N N . GLU A 1 98 ? -0.693 -9.285 6.900 1.00 98.06 98 GLU A N 1
ATOM 775 C CA . GLU A 1 98 ? -1.517 -8.936 8.071 1.00 98.06 98 GLU A CA 1
ATOM 776 C C . GLU A 1 98 ? -0.701 -8.332 9.234 1.00 98.06 98 GLU A C 1
ATOM 778 O O . GLU A 1 98 ? -1.272 -7.789 10.179 1.00 98.06 98 GLU A O 1
ATOM 783 N N . GLU A 1 99 ? 0.630 -8.412 9.165 1.00 98.25 99 GLU A N 1
ATOM 784 C CA . GLU A 1 99 ? 1.560 -7.990 10.217 1.00 98.25 99 GLU A CA 1
ATOM 785 C C . GLU A 1 99 ? 2.605 -7.016 9.651 1.00 98.25 99 GLU A C 1
ATOM 787 O O . GLU A 1 99 ? 3.784 -7.344 9.531 1.00 98.25 99 GLU A O 1
ATOM 792 N N . VAL A 1 100 ? 2.167 -5.823 9.236 1.00 98.62 100 VAL A N 1
ATOM 793 C CA . VAL A 1 100 ? 3.047 -4.787 8.666 1.00 98.62 100 VAL A CA 1
ATOM 794 C C . VAL A 1 100 ? 3.306 -3.684 9.687 1.00 98.62 100 VAL A C 1
ATOM 796 O O . VAL A 1 100 ? 2.361 -3.075 10.198 1.00 98.62 100 VAL A O 1
ATOM 799 N N . CYS A 1 101 ? 4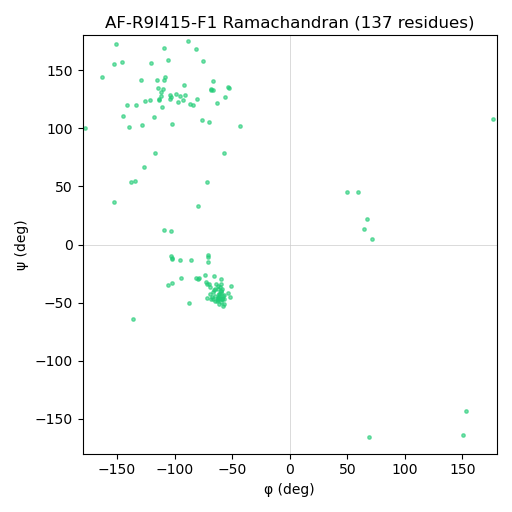.577 -3.396 9.967 1.00 98.19 101 CYS A N 1
ATOM 800 C CA . CYS A 1 101 ? 4.964 -2.261 10.803 1.00 98.19 101 CYS A CA 1
ATOM 801 C C . CYS A 1 101 ? 4.828 -0.937 10.034 1.00 98.19 101 CYS A C 1
ATOM 803 O O . CYS A 1 101 ? 4.843 -0.890 8.802 1.00 98.19 101 CYS A O 1
ATOM 805 N N . PHE A 1 102 ? 4.698 0.177 10.755 1.00 97.19 102 PHE A N 1
ATOM 806 C CA . PHE A 1 102 ? 4.490 1.494 10.143 1.00 97.19 102 PHE A CA 1
ATOM 807 C C . PHE A 1 102 ? 5.625 1.919 9.187 1.00 97.19 102 PHE A C 1
ATOM 809 O O . PHE A 1 102 ? 5.374 2.658 8.237 1.00 97.19 102 PHE A O 1
ATOM 816 N N . ASP A 1 103 ? 6.851 1.456 9.429 1.00 97.69 103 ASP A N 1
ATOM 817 C CA . ASP A 1 103 ? 8.053 1.698 8.628 1.00 97.69 103 ASP A CA 1
ATOM 818 C C . ASP A 1 103 ? 8.219 0.721 7.452 1.00 97.69 103 ASP A C 1
ATOM 820 O O . ASP A 1 103 ? 8.980 1.003 6.531 1.00 97.69 103 ASP A O 1
ATOM 824 N N . GLU A 1 104 ? 7.453 -0.370 7.421 1.00 98.50 104 GLU A N 1
ATOM 825 C CA . GLU A 1 104 ? 7.461 -1.371 6.345 1.00 98.50 104 GLU A CA 1
ATOM 826 C C . GLU A 1 104 ? 6.371 -1.125 5.288 1.00 98.50 104 GLU A C 1
ATOM 828 O O . GLU A 1 104 ? 6.399 -1.723 4.209 1.00 98.50 104 GLU A O 1
ATOM 833 N N . LEU A 1 105 ? 5.401 -0.244 5.574 1.00 98.44 105 LEU A N 1
ATOM 834 C CA . LEU A 1 105 ? 4.260 0.040 4.694 1.00 98.44 105 LEU A CA 1
ATOM 835 C C . LEU A 1 105 ? 4.688 0.389 3.265 1.00 98.44 105 LEU A C 1
ATOM 837 O O . LEU A 1 105 ? 4.106 -0.128 2.311 1.00 98.44 105 LEU A O 1
ATOM 841 N N . GLY A 1 106 ? 5.700 1.251 3.128 1.00 98.56 106 GLY A N 1
ATOM 842 C CA . GLY A 1 106 ? 6.232 1.670 1.834 1.00 98.56 106 GLY A CA 1
ATOM 843 C C . GLY A 1 106 ? 6.712 0.482 1.005 1.00 98.56 106 GLY A C 1
ATOM 844 O O . GLY A 1 106 ? 6.240 0.282 -0.110 1.00 98.56 106 GLY A O 1
ATOM 845 N N . ASP A 1 107 ? 7.573 -0.353 1.583 1.00 98.56 107 ASP A N 1
ATOM 846 C CA . ASP A 1 107 ? 8.190 -1.497 0.903 1.00 98.56 107 ASP A CA 1
ATOM 847 C C . ASP A 1 107 ? 7.197 -2.630 0.608 1.00 98.56 107 ASP A C 1
ATOM 849 O O . ASP A 1 107 ? 7.322 -3.343 -0.393 1.00 98.56 107 ASP A O 1
ATOM 853 N N . VAL A 1 108 ? 6.214 -2.850 1.486 1.00 98.75 108 VAL A N 1
ATOM 854 C CA . VAL A 1 108 ? 5.160 -3.852 1.264 1.00 98.75 108 VAL A CA 1
ATOM 855 C C . VAL A 1 108 ? 4.244 -3.422 0.123 1.00 98.75 108 VAL A C 1
ATOM 857 O O . VAL A 1 108 ? 3.962 -4.225 -0.769 1.00 98.75 108 VAL A O 1
ATOM 860 N N . ILE A 1 109 ? 3.797 -2.164 0.126 1.00 98.81 109 ILE A N 1
ATOM 861 C CA . ILE A 1 109 ? 2.904 -1.641 -0.912 1.00 98.81 109 ILE A CA 1
ATOM 862 C C . ILE A 1 109 ? 3.647 -1.520 -2.240 1.00 98.81 109 ILE A C 1
ATOM 864 O O . ILE A 1 109 ? 3.106 -1.940 -3.258 1.00 98.81 109 ILE A O 1
ATOM 868 N N . ASP A 1 110 ? 4.887 -1.027 -2.243 1.00 98.81 110 ASP A N 1
ATOM 869 C CA . ASP A 1 110 ? 5.671 -0.858 -3.466 1.00 98.81 110 ASP A CA 1
ATOM 870 C C . ASP A 1 110 ? 5.864 -2.179 -4.213 1.00 98.81 110 ASP A C 1
ATOM 872 O O . ASP A 1 110 ? 5.573 -2.265 -5.406 1.00 98.81 110 ASP A O 1
ATOM 876 N N . ARG A 1 111 ? 6.247 -3.246 -3.503 1.00 98.75 111 ARG A N 1
ATOM 877 C CA . ARG A 1 111 ? 6.390 -4.578 -4.110 1.00 98.75 111 ARG A CA 1
ATOM 878 C C . ARG A 1 111 ? 5.074 -5.108 -4.670 1.00 98.75 111 ARG A C 1
ATOM 880 O O . ARG A 1 111 ? 5.080 -5.786 -5.693 1.00 98.75 111 ARG A O 1
ATOM 887 N N . ALA A 1 112 ? 3.955 -4.821 -4.010 1.00 98.56 112 ALA A N 1
ATOM 888 C CA . ALA A 1 112 ? 2.638 -5.287 -4.432 1.00 98.56 112 ALA A CA 1
ATOM 889 C C . ALA A 1 112 ? 2.046 -4.465 -5.594 1.00 98.56 112 ALA A C 1
ATOM 891 O O . ALA A 1 112 ? 1.253 -4.991 -6.374 1.00 98.56 112 ALA A O 1
ATOM 892 N N . VAL A 1 113 ? 2.405 -3.184 -5.703 1.00 98.56 113 VAL A N 1
ATOM 893 C CA . VAL A 1 113 ? 1.775 -2.225 -6.624 1.00 98.56 113 VAL A CA 1
ATOM 894 C C . VAL A 1 113 ? 2.647 -1.902 -7.835 1.00 98.56 113 VAL A C 1
ATOM 896 O O . VAL A 1 113 ? 2.102 -1.720 -8.925 1.00 98.56 113 VAL A O 1
ATOM 899 N N . GLU A 1 114 ? 3.971 -1.862 -7.683 1.00 98.44 114 GLU A N 1
ATOM 900 C CA . GLU A 1 114 ? 4.876 -1.286 -8.682 1.00 98.44 114 GLU A CA 1
ATOM 901 C C . GLU A 1 114 ? 6.123 -2.142 -8.949 1.00 98.44 114 GLU A C 1
ATOM 903 O O . GLU A 1 114 ? 6.306 -2.640 -10.066 1.00 98.44 114 GLU A O 1
ATOM 908 N N . SER A 1 115 ? 6.986 -2.327 -7.946 1.00 98.31 115 SER A N 1
ATOM 909 C CA . SER A 1 115 ? 8.333 -2.872 -8.157 1.00 98.31 115 SER A CA 1
ATOM 910 C C . SER A 1 115 ? 8.370 -4.389 -8.297 1.00 98.31 115 SER A C 1
ATOM 912 O O . SER A 1 115 ? 9.196 -4.919 -9.036 1.00 98.31 115 SER A O 1
ATOM 914 N N . GLY A 1 116 ? 7.442 -5.109 -7.670 1.00 98.31 116 GLY A N 1
ATOM 915 C CA . GLY A 1 116 ? 7.488 -6.568 -7.629 1.00 98.31 116 GLY A CA 1
ATOM 916 C C . GLY A 1 116 ? 8.652 -7.081 -6.782 1.00 98.31 116 GLY A C 1
ATOM 917 O O . GLY A 1 116 ? 9.264 -6.360 -6.000 1.00 98.31 116 GLY A O 1
ATOM 918 N N . THR A 1 117 ? 8.958 -8.369 -6.909 1.00 97.38 117 THR A N 1
ATOM 919 C CA . THR A 1 117 ? 10.046 -9.011 -6.148 1.00 97.38 117 THR A CA 1
ATOM 920 C C . THR A 1 117 ? 11.309 -9.247 -6.973 1.00 97.38 117 THR A C 1
ATOM 922 O O . THR A 1 117 ? 12.330 -9.637 -6.413 1.00 97.38 117 THR A O 1
ATOM 925 N N . ASP A 1 118 ? 11.247 -9.047 -8.292 1.00 98.12 118 ASP A N 1
ATOM 926 C CA . ASP A 1 118 ? 12.380 -9.205 -9.205 1.00 98.12 118 ASP A CA 1
ATOM 927 C C . ASP A 1 118 ? 12.948 -7.831 -9.572 1.00 98.12 118 ASP A C 1
ATOM 929 O O . ASP A 1 118 ? 12.397 -7.091 -10.390 1.00 98.12 118 ASP A O 1
ATOM 933 N N . LYS A 1 119 ? 14.083 -7.496 -8.955 1.00 96.06 119 LYS A N 1
ATOM 934 C CA . LYS A 1 119 ? 14.753 -6.216 -9.171 1.00 96.06 119 LYS A CA 1
ATOM 935 C C . LYS A 1 119 ? 15.266 -6.051 -10.604 1.00 96.06 119 LYS A C 1
ATOM 937 O O . LYS A 1 119 ? 15.188 -4.950 -11.140 1.00 96.06 119 LYS A O 1
ATOM 942 N N . GLU A 1 120 ? 15.789 -7.107 -11.227 1.00 98.06 120 GLU A N 1
ATOM 943 C CA . GLU A 1 120 ? 16.322 -6.997 -12.589 1.00 98.06 120 GLU A CA 1
ATOM 944 C C . GLU A 1 120 ? 15.205 -6.773 -13.609 1.00 98.06 120 GLU A C 1
ATOM 946 O O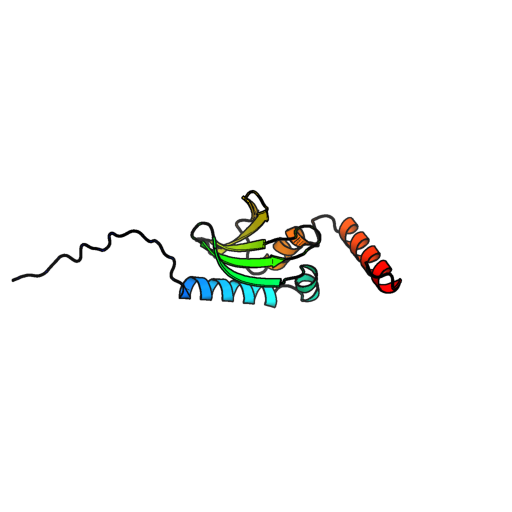 . GLU A 1 120 ? 15.392 -6.056 -14.594 1.00 98.06 120 GLU A O 1
ATOM 951 N N . GLU A 1 121 ? 14.047 -7.397 -13.394 1.00 98.06 121 GLU A N 1
ATOM 952 C CA . GLU A 1 121 ? 12.854 -7.158 -14.204 1.00 98.06 121 GLU A CA 1
ATOM 953 C C . GLU A 1 121 ? 12.391 -5.704 -14.085 1.00 98.06 121 GLU A C 1
ATOM 955 O O . GLU A 1 121 ? 12.179 -5.045 -15.109 1.00 98.06 121 GLU A O 1
ATOM 960 N N . TYR A 1 122 ? 12.315 -5.187 -12.856 1.00 97.88 122 TYR A N 1
ATOM 961 C CA . TYR A 1 122 ? 11.883 -3.817 -12.601 1.00 97.88 122 TYR A CA 1
ATOM 962 C C . TYR A 1 122 ? 12.861 -2.763 -13.136 1.00 97.88 122 TYR A C 1
ATOM 964 O O . TYR A 1 122 ? 12.436 -1.790 -13.762 1.00 97.88 122 TYR A O 1
ATOM 972 N N . ASP A 1 123 ? 14.170 -2.976 -12.982 1.00 97.81 123 ASP A N 1
ATOM 973 C CA . ASP A 1 123 ? 15.192 -2.073 -13.524 1.00 97.81 123 ASP A CA 1
ATOM 974 C C . ASP A 1 123 ? 15.089 -2.012 -15.067 1.00 97.81 123 ASP A C 1
ATOM 976 O O . ASP A 1 123 ? 15.054 -0.928 -15.653 1.00 97.81 123 ASP A O 1
ATOM 980 N N . LYS A 1 124 ? 14.891 -3.160 -15.739 1.00 98.19 124 LYS A N 1
ATOM 981 C CA . LYS A 1 124 ? 14.658 -3.208 -17.198 1.00 98.19 124 LYS A CA 1
ATOM 982 C C . LYS A 1 124 ? 13.365 -2.511 -17.617 1.00 98.19 124 LYS A C 1
ATOM 984 O O . LYS A 1 124 ? 13.291 -1.996 -18.733 1.00 98.19 124 LYS A O 1
ATOM 989 N N . PHE A 1 125 ? 12.317 -2.558 -16.795 1.00 96.69 125 PHE A N 1
ATOM 990 C CA . PHE A 1 125 ? 11.090 -1.801 -17.046 1.00 96.69 125 PHE A CA 1
ATOM 991 C C . PHE A 1 125 ? 11.362 -0.296 -16.983 1.00 96.69 125 PHE A C 1
ATOM 993 O O . PHE A 1 125 ? 11.031 0.408 -17.937 1.00 96.69 125 PHE A O 1
ATOM 1000 N N . CYS A 1 126 ? 12.037 0.176 -15.934 1.00 95.62 126 CYS A N 1
ATOM 1001 C CA . CYS A 1 126 ? 12.405 1.584 -15.782 1.00 95.62 126 CYS A CA 1
ATOM 1002 C C . CYS A 1 126 ? 13.232 2.101 -16.969 1.00 95.62 126 CYS A C 1
ATOM 1004 O O . CYS A 1 126 ? 12.933 3.171 -17.502 1.00 95.62 126 CYS A O 1
ATOM 1006 N N . ASP A 1 127 ? 14.212 1.323 -17.438 1.00 97.12 127 ASP A N 1
ATOM 1007 C CA . ASP A 1 127 ? 15.033 1.682 -18.601 1.00 97.12 127 ASP A CA 1
ATOM 1008 C C . ASP A 1 127 ? 14.194 1.864 -19.877 1.00 97.12 127 ASP A C 1
ATOM 1010 O O . ASP A 1 127 ? 14.425 2.798 -20.651 1.00 97.12 127 ASP A O 1
ATOM 1014 N N . ARG A 1 128 ? 13.183 1.007 -20.090 1.00 95.81 128 ARG A N 1
ATOM 1015 C CA . ARG A 1 128 ? 12.252 1.143 -21.223 1.00 95.81 128 ARG A CA 1
ATOM 1016 C C . ARG A 1 128 ? 11.395 2.402 -21.100 1.00 95.81 128 ARG A C 1
ATOM 1018 O O . ARG A 1 128 ? 11.329 3.162 -22.061 1.00 95.81 128 ARG A O 1
ATOM 1025 N N . GLN A 1 129 ? 10.818 2.662 -19.924 1.00 93.12 129 GLN A N 1
ATOM 1026 C CA . GLN A 1 129 ? 10.013 3.868 -19.682 1.00 93.12 129 GLN A CA 1
ATOM 1027 C C . GLN A 1 129 ? 10.834 5.149 -19.899 1.00 93.12 129 GLN A C 1
ATOM 1029 O O . GLN A 1 129 ? 10.350 6.121 -20.482 1.00 93.12 129 GLN A O 1
ATOM 1034 N N . LEU A 1 130 ? 12.100 5.153 -19.466 1.00 93.94 130 LEU A N 1
ATOM 1035 C CA . LEU A 1 130 ? 13.011 6.273 -19.690 1.00 93.94 130 LEU A CA 1
ATOM 1036 C C . LEU A 1 130 ? 13.308 6.465 -21.183 1.00 93.94 130 LEU A C 1
ATOM 1038 O O . LEU A 1 130 ? 13.277 7.594 -21.672 1.00 93.94 130 LEU A O 1
ATOM 1042 N N . ALA A 1 131 ? 13.569 5.383 -21.919 1.00 95.19 131 ALA A N 1
ATOM 1043 C CA . ALA A 1 131 ? 13.8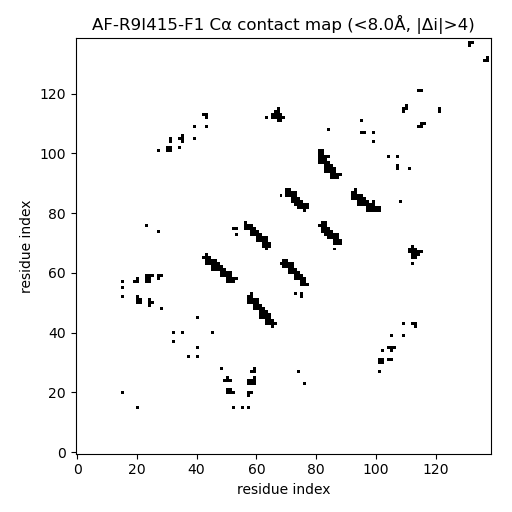00 5.450 -23.359 1.00 95.19 131 ALA A CA 1
ATOM 1044 C C . ALA A 1 131 ? 12.573 5.989 -24.118 1.00 95.19 131 ALA A C 1
ATOM 1046 O O . ALA A 1 131 ? 12.730 6.839 -24.995 1.00 95.19 131 ALA A O 1
ATOM 1047 N N . GLU A 1 132 ? 11.361 5.557 -23.758 1.00 92.88 132 GLU A N 1
ATOM 1048 C CA . GLU A 1 132 ? 10.109 6.072 -24.329 1.00 92.88 132 GLU A CA 1
ATOM 1049 C C . GLU A 1 132 ? 9.964 7.578 -24.091 1.00 92.88 132 GLU A C 1
ATOM 1051 O O . GLU A 1 132 ? 9.776 8.335 -25.050 1.00 92.88 132 GLU A O 1
ATOM 1056 N N . LEU A 1 133 ? 10.167 8.030 -22.848 1.00 89.50 133 LEU A N 1
ATOM 1057 C CA . LEU A 1 133 ? 10.120 9.445 -22.477 1.00 89.50 133 LEU A CA 1
ATOM 1058 C C . LEU A 1 133 ? 11.126 10.289 -23.276 1.00 89.50 133 LEU A C 1
ATOM 1060 O O . LEU A 1 133 ? 10.785 11.368 -23.763 1.00 89.50 133 LEU A O 1
ATOM 1064 N N . LEU A 1 134 ? 12.358 9.794 -23.433 1.00 93.81 134 LEU A N 1
ATOM 1065 C CA . LEU A 1 134 ? 13.421 10.480 -24.174 1.00 93.81 134 LEU A CA 1
ATOM 1066 C C . LEU A 1 134 ? 13.214 10.444 -25.695 1.00 93.81 134 LEU A C 1
ATOM 1068 O O . LEU A 1 134 ? 13.679 11.345 -26.392 1.00 93.81 134 LEU A O 1
ATOM 1072 N N . SER A 1 135 ? 12.505 9.440 -26.220 1.00 89.94 135 SER A N 1
ATOM 1073 C CA . SER A 1 135 ? 12.222 9.315 -27.656 1.00 89.94 135 SER A CA 1
ATOM 1074 C C . SER A 1 135 ? 11.219 10.352 -28.177 1.00 89.94 135 SER A C 1
ATOM 1076 O O . SER A 1 135 ? 11.094 10.534 -29.386 1.00 89.94 135 SER A O 1
ATOM 1078 N N . GLY A 1 136 ? 10.487 11.031 -27.284 1.00 79.81 136 GLY A N 1
ATOM 1079 C CA . GLY A 1 136 ? 9.432 11.981 -27.650 1.00 79.81 136 GLY A CA 1
ATOM 1080 C C . GLY A 1 136 ? 8.170 11.327 -28.226 1.00 79.81 136 GLY A C 1
ATOM 1081 O O . GLY A 1 136 ? 7.245 12.036 -28.631 1.00 79.81 136 GLY A O 1
ATOM 1082 N N . THR A 1 137 ? 8.106 9.994 -28.247 1.00 67.06 137 THR A N 1
ATOM 1083 C CA . THR A 1 137 ? 6.915 9.241 -28.642 1.00 67.06 137 THR A CA 1
ATOM 1084 C C . THR A 1 137 ? 5.929 9.292 -27.480 1.00 67.06 137 THR A C 1
ATOM 1086 O O . THR A 1 137 ? 6.160 8.686 -26.438 1.00 67.06 137 THR A O 1
ATOM 1089 N N . ARG A 1 138 ? 4.847 10.065 -27.612 1.00 58.44 138 ARG A N 1
ATOM 1090 C CA . ARG A 1 138 ? 3.738 9.976 -26.651 1.00 58.44 138 ARG A CA 1
ATOM 1091 C C . ARG A 1 138 ? 3.053 8.621 -26.838 1.00 58.44 138 ARG A C 1
ATOM 1093 O O . ARG A 1 138 ? 2.790 8.255 -27.984 1.00 58.44 138 ARG A O 1
ATOM 1100 N N . ALA A 1 139 ? 2.804 7.921 -25.731 1.00 58.62 139 ALA A N 1
ATOM 1101 C CA . ALA A 1 139 ? 1.883 6.787 -25.684 1.00 58.62 139 ALA A CA 1
ATOM 1102 C C . ALA A 1 139 ? 0.478 7.195 -26.157 1.00 58.62 139 ALA A C 1
ATOM 1104 O O . ALA A 1 139 ? 0.093 8.368 -25.918 1.00 58.62 139 ALA A O 1
#

Sequence (139 aa):
MVQLKQVNNHLNNKIMNKEYVMHIAQTIKEQLVSLTPMPILMSWGIGEFVATVFRELPALRIKVNGRLHAGYVVIALNGSDYYEVYLLKENGAECVNEEVCFDELGDVIDRAVESGTDKEEYDKFCDRQLAELLSGTRA

Solvent-accessible surface area (backbone atoms only — not comparable to full-atom values): 7985 Å² total; per-residue (Å²): 143,78,90,87,76,95,78,77,93,76,75,93,68,91,69,72,56,64,69,58,22,46,51,49,16,50,51,51,50,51,40,40,61,72,67,28,58,66,72,61,58,57,60,30,44,66,76,48,80,42,64,40,74,54,98,93,21,41,11,30,34,34,34,32,52,15,84,68,36,66,40,38,39,37,43,24,51,49,98,82,81,24,30,29,36,30,44,48,51,101,90,46,71,46,79,75,46,69,77,35,51,72,81,43,44,40,66,56,48,38,33,62,23,50,50,47,90,47,63,70,61,37,52,54,49,51,53,49,56,50,50,42,64,73,66,70,60,78,130